Protein AF-A0A9R1VBN6-F1 (afdb_monomer_lite)

Sequence (128 aa):
MLKILNSCSTQVVDTVKNILQGGQSRKDLVPSVIDSIIETLVEKSNEELKQLHGIVAVYRMTKKPPPVRHSHYVSGALCPLKVFVEGERAMTYLTEDRRGKLIEGVAVKINGRYNDLATDIVNTARKI

Structure (mmCIF, N/CA/C/O backbone):
data_AF-A0A9R1VBN6-F1
#
_entry.id   AF-A0A9R1VBN6-F1
#
loop_
_atom_site.group_PDB
_atom_site.id
_atom_site.type_symbol
_atom_site.label_atom_id
_atom_site.label_alt_id
_atom_site.label_comp_id
_atom_site.label_asym_id
_atom_site.label_entity_id
_atom_site.label_seq_id
_atom_site.pdbx_PDB_ins_code
_atom_site.Cartn_x
_atom_site.Cartn_y
_atom_site.Cartn_z
_atom_site.occupancy
_atom_site.B_iso_or_equiv
_atom_site.auth_seq_id
_atom_site.auth_comp_id
_atom_site.auth_asym_id
_atom_site.auth_atom_id
_atom_site.pdbx_PDB_model_num
ATOM 1 N N . MET A 1 1 ? -33.565 -4.435 25.506 1.00 51.53 1 MET A N 1
ATOM 2 C CA . MET A 1 1 ? -32.582 -3.364 25.787 1.00 51.53 1 MET A CA 1
ATOM 3 C C . MET A 1 1 ? -33.190 -1.967 25.641 1.00 51.53 1 MET A C 1
ATOM 5 O O . MET A 1 1 ? -33.234 -1.257 26.630 1.00 51.53 1 MET A O 1
ATOM 9 N N . LEU A 1 2 ? -33.766 -1.602 24.484 1.00 58.47 2 LEU A N 1
ATOM 10 C CA . LEU A 1 2 ? -34.373 -0.271 24.254 1.00 58.47 2 LEU A CA 1
ATOM 11 C C . LEU A 1 2 ? -35.530 0.111 25.204 1.00 58.47 2 LEU A C 1
ATOM 13 O O . LEU A 1 2 ? -35.597 1.253 25.634 1.00 58.47 2 LEU A O 1
ATOM 17 N N . LYS A 1 3 ? -36.398 -0.832 25.607 1.00 63.19 3 LYS A N 1
ATOM 18 C CA . LYS A 1 3 ? -37.508 -0.547 26.546 1.00 63.19 3 LYS A CA 1
ATOM 19 C C . LYS A 1 3 ? -37.056 -0.142 27.960 1.00 63.19 3 LYS A C 1
ATOM 21 O O . LYS A 1 3 ? -37.799 0.550 28.639 1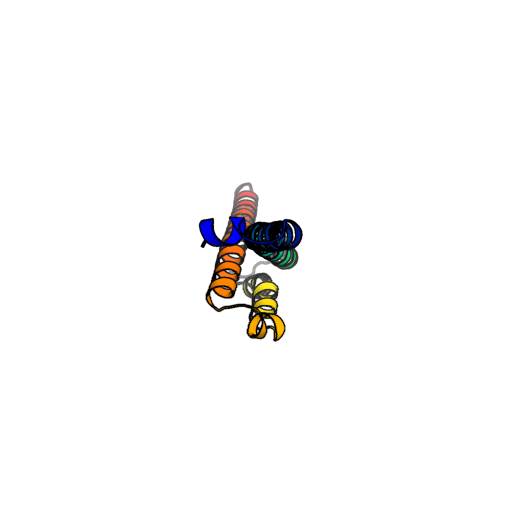.00 63.19 3 LYS A O 1
ATOM 26 N N . ILE A 1 4 ? -35.858 -0.553 28.387 1.00 67.31 4 ILE A N 1
ATOM 27 C CA . ILE A 1 4 ? -35.314 -0.272 29.731 1.00 67.31 4 ILE A CA 1
ATOM 28 C C . ILE A 1 4 ? -34.745 1.156 29.799 1.00 67.31 4 ILE A C 1
ATOM 30 O O . ILE A 1 4 ? -34.761 1.787 30.849 1.00 67.31 4 ILE A O 1
ATOM 34 N N . LEU A 1 5 ? -34.299 1.703 28.663 1.00 66.31 5 LEU A N 1
ATOM 35 C CA . LEU A 1 5 ? -33.781 3.071 28.584 1.00 66.31 5 LEU A CA 1
ATOM 36 C C . LEU A 1 5 ? -34.886 4.124 28.762 1.00 66.31 5 LEU A C 1
ATOM 38 O O . LEU A 1 5 ? -34.611 5.192 29.292 1.00 66.31 5 LEU A O 1
ATOM 42 N N . ASN A 1 6 ? -36.137 3.810 28.406 1.00 68.06 6 ASN A N 1
ATOM 43 C CA . ASN A 1 6 ? -37.271 4.733 28.560 1.00 68.06 6 ASN A CA 1
ATOM 44 C C . ASN A 1 6 ? -37.658 5.002 30.026 1.00 68.06 6 ASN A C 1
ATOM 46 O O . ASN A 1 6 ? -38.356 5.975 30.291 1.00 68.06 6 ASN A O 1
ATOM 50 N N . SER A 1 7 ? -37.226 4.157 30.969 1.00 78.38 7 SER A N 1
ATOM 51 C CA . SER A 1 7 ? -37.372 4.395 32.414 1.00 78.38 7 SER A CA 1
ATOM 52 C C . SER A 1 7 ? -36.188 5.151 33.036 1.00 78.38 7 SER A C 1
ATOM 54 O O . SER A 1 7 ? -36.208 5.430 34.232 1.00 78.38 7 SER A O 1
ATOM 56 N N . CYS A 1 8 ? -35.145 5.464 32.261 1.00 75.38 8 CYS A N 1
ATOM 57 C CA . CYS A 1 8 ? -33.971 6.195 32.733 1.00 75.38 8 CYS A CA 1
ATOM 58 C C . CYS A 1 8 ? -34.095 7.705 32.479 1.00 75.38 8 CYS A C 1
ATOM 60 O O . CYS A 1 8 ? -34.840 8.153 31.612 1.00 75.38 8 CYS A O 1
ATOM 62 N N . SER A 1 9 ? -33.315 8.493 33.228 1.00 83.44 9 SER A N 1
ATOM 63 C CA . SER A 1 9 ? -33.174 9.938 33.010 1.00 83.44 9 SER A CA 1
ATOM 64 C C . SER A 1 9 ? -32.724 10.246 31.577 1.00 83.44 9 SER A C 1
ATOM 66 O O . SER A 1 9 ? -31.905 9.522 31.006 1.00 83.44 9 SER A O 1
ATOM 68 N N . THR A 1 10 ? -33.210 11.357 31.024 1.00 81.56 10 THR A N 1
ATOM 69 C CA . THR A 1 10 ? -32.877 11.850 29.678 1.00 81.56 10 THR A CA 1
ATOM 70 C C . THR A 1 10 ? -31.367 11.948 29.447 1.00 81.56 10 THR A C 1
ATOM 72 O O . THR A 1 10 ? -30.888 11.505 28.408 1.00 81.56 10 THR A O 1
ATOM 75 N N . GLN A 1 11 ? -30.590 12.374 30.451 1.00 83.56 11 GLN A N 1
ATOM 76 C CA . GLN A 1 11 ? -29.120 12.399 30.371 1.00 83.56 11 GLN A CA 1
ATOM 77 C C . GLN A 1 11 ? -28.494 11.020 30.112 1.00 83.56 11 GLN A C 1
ATOM 79 O O . GLN A 1 11 ? -27.523 10.907 29.361 1.00 83.56 11 GLN A O 1
ATOM 84 N N . VAL A 1 12 ? -29.033 9.959 30.720 1.00 85.00 12 VAL A N 1
ATOM 85 C CA . VAL A 1 12 ? -28.520 8.590 30.544 1.00 85.00 12 VAL A CA 1
ATOM 86 C C . VAL A 1 12 ? -28.833 8.097 29.133 1.00 85.00 12 VAL A C 1
ATOM 88 O O . VAL A 1 12 ? -27.975 7.505 28.479 1.00 85.00 12 VAL A O 1
ATOM 91 N N . VAL A 1 13 ? -30.038 8.388 28.638 1.00 85.81 13 VAL A N 1
ATOM 92 C CA . VAL A 1 13 ? -30.465 8.020 27.282 1.00 85.81 13 VAL A CA 1
ATOM 93 C C . VAL A 1 13 ? -29.614 8.728 26.228 1.00 85.81 13 VAL A C 1
ATOM 95 O O . VAL A 1 13 ? -29.102 8.070 25.319 1.00 85.81 13 VAL A O 1
ATOM 98 N N . ASP A 1 14 ? -29.396 10.034 26.379 1.00 86.00 14 ASP A N 1
ATOM 99 C CA . ASP A 1 14 ? -28.584 10.829 25.453 1.00 86.00 14 ASP A CA 1
ATOM 100 C C . ASP A 1 14 ? -27.121 10.378 25.447 1.00 86.00 14 ASP A C 1
ATOM 102 O O . ASP A 1 14 ? -26.515 10.233 24.386 1.00 86.00 14 ASP A O 1
ATOM 106 N N . THR A 1 15 ? -26.563 10.054 26.616 1.00 87.25 15 THR A N 1
ATOM 107 C CA . THR A 1 15 ? -25.194 9.529 26.719 1.00 87.25 15 THR A CA 1
ATOM 108 C C . THR A 1 15 ? -25.046 8.198 25.981 1.00 87.25 15 THR A C 1
ATOM 110 O O . THR A 1 15 ? -24.118 8.029 25.189 1.00 87.25 15 THR A O 1
ATOM 113 N N . VAL A 1 16 ? -25.980 7.259 26.171 1.00 87.00 16 VAL A N 1
ATOM 114 C CA . VAL A 1 16 ? -25.960 5.962 25.469 1.00 87.00 16 VAL A CA 1
ATOM 115 C C . VAL A 1 16 ? -26.114 6.149 23.958 1.00 87.00 16 VAL A C 1
ATOM 117 O O . VAL A 1 16 ? -25.423 5.487 23.181 1.00 87.00 16 VAL A O 1
ATOM 120 N N . LYS A 1 17 ? -26.976 7.077 23.528 1.00 87.00 17 LYS A N 1
ATOM 121 C CA . LYS A 1 17 ? -27.183 7.393 22.111 1.00 87.00 17 LYS A CA 1
ATOM 122 C C . LYS A 1 17 ? -25.924 7.988 21.472 1.00 87.00 17 LYS A C 1
ATOM 124 O O . LYS A 1 17 ? -25.534 7.544 20.395 1.00 87.00 17 LYS A O 1
ATOM 129 N N . ASN A 1 18 ? -25.244 8.899 22.166 1.00 86.00 18 ASN A N 1
ATOM 130 C CA . ASN A 1 18 ? -23.975 9.481 21.724 1.00 86.00 18 ASN A CA 1
ATOM 131 C C . ASN A 1 18 ? -22.856 8.432 21.639 1.00 86.00 18 ASN A C 1
ATOM 133 O O . ASN A 1 18 ? -22.101 8.424 20.670 1.00 86.00 18 ASN A O 1
ATOM 137 N N . ILE A 1 19 ? -22.769 7.508 22.604 1.00 87.44 19 ILE A N 1
ATOM 138 C CA . ILE A 1 19 ? -21.796 6.402 22.574 1.00 87.44 19 ILE A CA 1
ATOM 139 C C . ILE A 1 19 ? -22.052 5.483 21.375 1.00 87.44 19 ILE A C 1
ATOM 141 O O . ILE A 1 19 ? -21.111 5.114 20.671 1.00 87.44 19 ILE A O 1
ATOM 145 N N . LEU A 1 20 ? -23.314 5.129 21.115 1.00 83.88 20 LEU A N 1
ATOM 146 C CA . LEU A 1 20 ? -23.693 4.311 19.960 1.00 83.88 20 LEU A CA 1
ATOM 147 C C . LEU A 1 20 ? -23.352 5.014 18.644 1.00 83.88 20 LEU A C 1
ATOM 149 O O . LEU A 1 20 ? -22.692 4.424 17.792 1.00 83.88 20 LEU A O 1
ATOM 153 N N . GLN A 1 21 ? -23.737 6.284 18.509 1.00 84.19 21 GLN A N 1
ATOM 154 C CA . GLN A 1 21 ? -23.475 7.079 17.312 1.00 84.19 21 GLN A CA 1
ATOM 155 C C . GLN A 1 21 ? -21.972 7.280 17.074 1.00 84.19 21 GLN A C 1
ATOM 157 O O . GLN A 1 21 ? -21.502 7.107 15.950 1.00 84.19 21 GLN A O 1
ATOM 162 N N . GLY A 1 22 ? -21.199 7.566 18.125 1.00 77.00 22 GLY A N 1
ATOM 163 C CA . GLY A 1 22 ? -19.740 7.639 18.055 1.00 77.00 22 GLY A CA 1
ATOM 164 C C . GLY A 1 22 ? -19.111 6.296 17.675 1.00 77.00 22 GLY A C 1
ATOM 165 O O . GLY A 1 22 ? -18.197 6.244 16.854 1.00 77.00 22 GLY A O 1
ATOM 166 N N . GLY A 1 23 ? -19.641 5.191 18.205 1.00 75.69 23 GLY A N 1
ATOM 167 C CA . GLY A 1 23 ? -19.235 3.838 17.829 1.00 75.69 23 GLY A CA 1
ATOM 168 C C . GLY A 1 23 ? -19.507 3.513 16.358 1.00 75.69 23 GLY A C 1
ATOM 169 O O . GLY A 1 23 ? -18.673 2.872 15.719 1.00 75.69 23 GLY A O 1
ATOM 170 N N . GLN A 1 24 ? -20.637 3.972 15.814 1.00 78.44 24 GLN A N 1
ATOM 171 C CA . GLN A 1 24 ? -20.987 3.833 14.398 1.00 78.44 24 GLN A CA 1
ATOM 172 C C . GLN A 1 24 ? -20.043 4.657 13.515 1.00 78.44 24 GLN A C 1
ATOM 174 O O . GLN A 1 24 ? -19.348 4.098 12.674 1.00 78.44 24 GLN A O 1
ATOM 179 N N . SER A 1 25 ? -19.923 5.957 13.801 1.00 76.69 25 SER A N 1
ATOM 180 C CA . SER A 1 25 ? -19.059 6.882 13.058 1.00 76.69 25 SER A CA 1
ATOM 181 C C . SER A 1 25 ? -17.604 6.401 13.003 1.00 76.69 25 SER A C 1
ATOM 183 O O . SER A 1 25 ? -16.931 6.522 11.980 1.00 76.69 25 SER A O 1
ATOM 185 N N . ARG A 1 26 ? -17.119 5.776 14.082 1.00 74.62 26 ARG A N 1
ATOM 186 C CA . ARG A 1 26 ? -15.766 5.215 14.135 1.00 74.62 26 ARG A CA 1
ATOM 187 C C . ARG A 1 26 ? -15.596 3.974 13.257 1.00 74.62 26 ARG A C 1
ATOM 189 O O . ARG A 1 26 ? -14.507 3.769 12.728 1.00 74.62 26 ARG A O 1
ATOM 196 N N . LYS A 1 27 ? -16.634 3.142 13.106 1.00 79.81 27 LYS A N 1
ATOM 197 C CA . LYS A 1 27 ? -16.601 1.983 12.196 1.00 79.81 27 LYS A CA 1
ATOM 198 C C . LYS A 1 27 ? -16.542 2.431 10.739 1.00 79.81 27 LYS A C 1
ATOM 200 O O . LYS A 1 27 ? -15.801 1.823 9.973 1.00 79.81 27 LYS A O 1
ATOM 205 N N . ASP A 1 28 ? -17.230 3.517 10.406 1.00 84.06 28 ASP A N 1
ATOM 206 C CA . ASP A 1 28 ? -17.256 4.073 9.049 1.00 84.06 28 ASP A CA 1
ATOM 207 C C . ASP A 1 28 ? -15.930 4.756 8.670 1.00 84.06 28 ASP A C 1
ATOM 209 O O . ASP A 1 28 ? -15.543 4.776 7.505 1.00 84.06 28 ASP A O 1
ATOM 213 N N . LEU A 1 29 ? -15.180 5.261 9.657 1.00 87.19 29 LEU A N 1
ATOM 214 C CA . LEU A 1 29 ? -13.875 5.891 9.433 1.00 87.19 29 LEU A CA 1
ATOM 215 C C . LEU A 1 29 ? -12.764 4.880 9.112 1.00 87.19 29 LEU A C 1
ATOM 217 O O . LEU A 1 29 ? -11.801 5.202 8.420 1.00 87.19 29 LEU A O 1
ATOM 221 N N . VAL A 1 30 ? -12.875 3.653 9.622 1.00 86.12 30 VAL A N 1
ATOM 222 C CA . VAL A 1 30 ? -11.821 2.640 9.494 1.00 86.12 30 VAL A CA 1
ATOM 223 C C . VAL A 1 30 ? -11.463 2.325 8.032 1.00 86.12 30 VAL A C 1
ATOM 225 O O . VAL A 1 30 ? -10.269 2.345 7.735 1.00 86.12 30 VAL A O 1
ATOM 228 N N . PRO A 1 31 ? -12.420 2.035 7.124 1.00 88.38 31 PRO A N 1
ATOM 229 C CA . PRO A 1 31 ? -12.109 1.808 5.713 1.00 88.38 31 PRO A CA 1
ATOM 230 C C . PRO A 1 31 ? -11.383 2.997 5.082 1.00 88.38 31 PRO A C 1
ATOM 232 O O . PRO A 1 31 ? -10.350 2.813 4.454 1.00 88.38 31 PRO A O 1
ATOM 235 N N . SER A 1 32 ? -11.846 4.219 5.358 1.00 89.56 32 SER A N 1
ATOM 236 C CA . SER A 1 32 ? -11.237 5.445 4.831 1.00 89.56 32 SER A CA 1
ATOM 237 C C . SER A 1 32 ? -9.778 5.621 5.276 1.00 89.56 32 SER A C 1
ATOM 239 O O . SER A 1 32 ? -8.918 6.003 4.484 1.00 89.56 32 SER A O 1
ATOM 241 N N . VAL A 1 33 ? -9.466 5.281 6.531 1.00 90.69 33 VAL A N 1
ATOM 242 C CA . VAL A 1 33 ? -8.084 5.298 7.040 1.00 90.69 33 VAL A CA 1
ATOM 243 C C . VAL A 1 33 ? -7.227 4.231 6.360 1.00 90.69 33 VAL A C 1
ATOM 245 O O . VAL A 1 33 ? -6.081 4.507 6.013 1.00 90.69 33 VAL A O 1
ATOM 248 N N . ILE A 1 34 ? -7.763 3.026 6.152 1.00 90.62 34 ILE A N 1
ATOM 249 C CA . ILE A 1 34 ? -7.058 1.949 5.441 1.00 90.62 34 ILE A CA 1
ATOM 250 C C . ILE A 1 34 ? -6.745 2.381 4.007 1.00 90.62 34 ILE A C 1
ATOM 252 O O . ILE A 1 34 ? -5.597 2.267 3.588 1.00 90.62 34 ILE A O 1
ATOM 256 N N . ASP A 1 35 ? -7.720 2.942 3.294 1.00 92.31 35 ASP A N 1
ATOM 257 C CA . ASP A 1 35 ? -7.538 3.426 1.924 1.00 92.31 35 ASP A CA 1
ATOM 258 C C . ASP A 1 35 ? -6.481 4.534 1.848 1.00 92.31 35 ASP A C 1
ATOM 260 O O . ASP A 1 35 ? -5.614 4.508 0.978 1.00 92.31 35 ASP A O 1
ATOM 264 N N . SER A 1 36 ? -6.483 5.466 2.804 1.00 94.81 36 SER A N 1
ATOM 265 C CA . SER A 1 36 ? -5.473 6.529 2.893 1.00 94.81 36 SER A CA 1
ATOM 266 C C . SER A 1 36 ? -4.055 5.980 3.120 1.00 94.81 36 SER A C 1
ATOM 268 O O . SER A 1 36 ? -3.092 6.430 2.488 1.00 94.81 36 SER A O 1
ATOM 270 N N . ILE A 1 37 ? -3.912 4.953 3.968 1.00 94.00 37 ILE A N 1
ATOM 271 C CA . ILE A 1 37 ? -2.635 4.251 4.165 1.00 94.00 37 ILE A CA 1
ATOM 272 C C . ILE A 1 37 ? -2.203 3.562 2.866 1.00 94.00 37 ILE A C 1
ATOM 274 O O . ILE A 1 37 ? -1.035 3.668 2.488 1.00 94.00 37 ILE A O 1
ATOM 278 N N . ILE A 1 38 ? -3.129 2.891 2.170 1.00 94.56 38 ILE A N 1
ATOM 279 C CA . ILE A 1 38 ? -2.854 2.241 0.883 1.00 94.56 38 ILE A CA 1
ATOM 280 C C . ILE A 1 38 ? -2.324 3.268 -0.119 1.00 94.56 38 ILE A C 1
ATOM 282 O O . ILE A 1 38 ? -1.257 3.050 -0.688 1.00 94.56 38 ILE A O 1
ATOM 286 N N . GLU A 1 39 ? -3.014 4.396 -0.306 1.00 94.69 39 GLU A N 1
ATOM 287 C CA . GLU A 1 39 ? -2.577 5.440 -1.242 1.00 94.69 39 GLU A CA 1
ATOM 288 C C 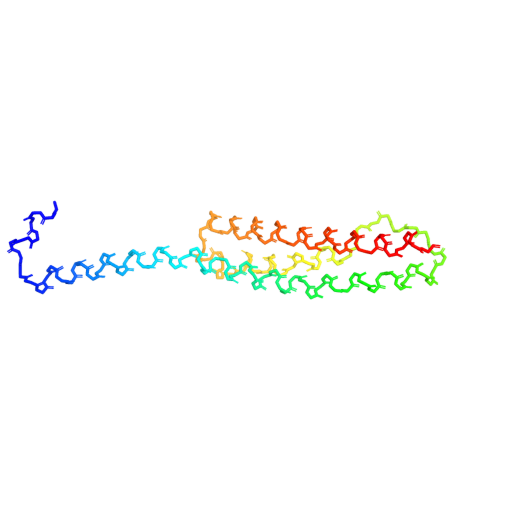. GLU A 1 39 ? -1.191 5.984 -0.893 1.00 94.69 39 GLU A C 1
ATOM 290 O O . GLU A 1 39 ? -0.332 6.086 -1.767 1.00 94.69 39 GLU A O 1
ATOM 295 N N . THR A 1 40 ? -0.929 6.238 0.390 1.00 94.75 40 THR A N 1
ATOM 296 C CA . THR A 1 40 ? 0.376 6.730 0.856 1.00 94.75 40 THR A CA 1
ATOM 297 C C . THR A 1 40 ? 1.501 5.731 0.561 1.00 94.75 40 THR A C 1
ATOM 299 O O . THR A 1 40 ? 2.589 6.109 0.119 1.00 94.75 40 THR A O 1
ATOM 302 N N . LEU A 1 41 ? 1.266 4.437 0.801 1.00 93.81 41 LEU A N 1
ATOM 303 C CA . LEU A 1 41 ? 2.252 3.388 0.521 1.00 93.81 41 LEU A CA 1
ATOM 304 C C . LEU A 1 41 ? 2.493 3.234 -0.981 1.00 93.81 41 LEU A C 1
ATOM 306 O O . LEU A 1 41 ? 3.635 3.067 -1.413 1.00 93.81 41 LEU A O 1
ATOM 310 N N . VAL A 1 42 ? 1.432 3.324 -1.777 1.00 92.50 42 VAL A N 1
ATOM 311 C CA . VAL A 1 42 ? 1.496 3.254 -3.235 1.00 92.50 42 VAL A CA 1
ATOM 312 C C . VAL A 1 42 ? 2.238 4.467 -3.812 1.00 92.50 42 VAL A C 1
ATOM 314 O O . VAL A 1 42 ? 3.039 4.307 -4.729 1.00 92.50 42 VAL A O 1
ATOM 317 N N . GLU A 1 43 ? 2.037 5.669 -3.269 1.00 91.75 43 GLU A N 1
ATOM 318 C CA . GLU A 1 43 ? 2.766 6.876 -3.676 1.00 91.75 43 GLU A CA 1
ATOM 319 C C . GLU A 1 43 ? 4.273 6.744 -3.428 1.00 91.75 43 GLU A C 1
ATOM 321 O O . GLU A 1 43 ? 5.063 6.952 -4.349 1.00 91.75 43 GLU A O 1
ATOM 326 N N . LYS A 1 44 ? 4.674 6.282 -2.237 1.00 90.12 44 LYS A N 1
ATOM 327 C CA . LYS A 1 44 ? 6.086 6.002 -1.921 1.00 90.12 44 LYS A CA 1
ATOM 328 C C . LYS A 1 44 ? 6.690 4.944 -2.843 1.00 90.12 44 LYS A C 1
ATOM 330 O O . LYS A 1 44 ? 7.811 5.085 -3.314 1.00 90.12 44 LYS A O 1
ATOM 335 N N . SER A 1 45 ? 5.928 3.894 -3.131 1.00 87.44 45 SER A N 1
ATOM 336 C CA . SER A 1 45 ? 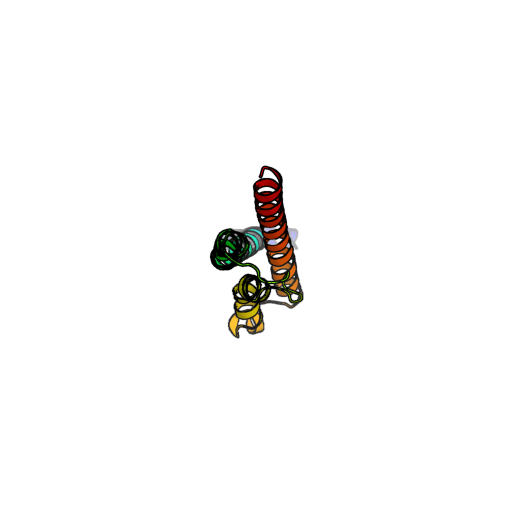6.352 2.813 -4.030 1.00 87.44 45 SER A CA 1
ATOM 337 C C . SER A 1 45 ? 6.525 3.299 -5.473 1.00 87.44 45 SER A C 1
ATOM 339 O O . SER A 1 45 ? 7.379 2.815 -6.212 1.00 87.44 45 SER A O 1
ATOM 341 N N . ASN A 1 46 ? 5.743 4.298 -5.877 1.00 83.88 46 ASN A N 1
ATOM 342 C CA . ASN A 1 46 ? 5.810 4.901 -7.200 1.00 83.88 46 ASN A CA 1
ATOM 343 C C . ASN A 1 46 ? 7.073 5.724 -7.444 1.00 83.88 46 ASN A C 1
ATOM 345 O O . ASN A 1 46 ? 7.520 5.819 -8.587 1.00 83.88 46 ASN A O 1
ATOM 349 N N . GLU A 1 47 ? 7.633 6.348 -6.411 1.00 82.25 47 GLU A N 1
ATOM 350 C CA . GLU A 1 47 ? 8.890 7.089 -6.537 1.00 82.25 47 GLU A CA 1
ATOM 351 C C . GLU A 1 47 ? 10.029 6.165 -6.983 1.00 82.25 47 GLU A C 1
ATOM 353 O O . GLU A 1 47 ? 10.793 6.525 -7.880 1.00 82.25 47 GLU A O 1
ATOM 358 N N . GLU A 1 48 ? 10.060 4.936 -6.464 1.00 77.31 48 GLU A N 1
ATOM 359 C CA . GLU A 1 48 ? 10.988 3.885 -6.896 1.00 77.31 48 GLU A CA 1
ATOM 360 C C . GLU A 1 48 ? 10.720 3.442 -8.344 1.00 77.31 48 GLU A C 1
ATOM 362 O O . GLU A 1 48 ? 11.646 3.277 -9.141 1.00 77.31 48 GLU A O 1
ATOM 367 N N . LEU A 1 49 ? 9.445 3.317 -8.737 1.00 76.62 49 LEU A N 1
ATOM 368 C CA . LEU A 1 49 ? 9.071 2.920 -10.099 1.00 76.62 49 LEU A CA 1
ATOM 369 C C . LEU A 1 49 ? 9.451 3.957 -11.164 1.00 76.62 49 LEU A C 1
ATOM 371 O O . LEU A 1 49 ? 9.763 3.567 -12.289 1.00 76.62 49 LEU A O 1
ATOM 375 N N . LYS A 1 50 ? 9.502 5.258 -10.841 1.00 75.12 50 LYS A N 1
ATOM 376 C CA . LYS A 1 50 ? 9.939 6.302 -11.795 1.00 75.12 50 LYS A CA 1
ATOM 377 C C . LYS A 1 50 ? 11.341 6.034 -12.350 1.00 75.12 50 LYS A C 1
ATOM 379 O O . LYS A 1 50 ? 11.624 6.395 -13.493 1.00 75.12 50 LYS A O 1
ATOM 384 N N . GLN A 1 51 ? 12.200 5.354 -11.589 1.00 71.69 51 GLN A N 1
ATOM 385 C CA . GLN A 1 51 ? 13.551 4.999 -12.028 1.00 71.69 51 GLN A CA 1
ATOM 386 C C . GLN A 1 51 ? 13.553 4.007 -13.208 1.00 71.69 51 GLN A C 1
ATOM 388 O O . GLN A 1 51 ? 14.516 3.975 -13.977 1.00 71.69 51 GLN A O 1
ATOM 393 N N . LEU A 1 52 ? 12.457 3.269 -13.441 1.00 71.69 52 LEU A N 1
ATOM 394 C CA . LEU A 1 52 ? 12.312 2.367 -14.591 1.00 71.69 52 LEU A CA 1
ATOM 395 C C . LEU A 1 52 ? 12.373 3.102 -15.937 1.00 71.69 52 LEU A C 1
ATOM 397 O O . LEU A 1 52 ? 12.869 2.531 -16.908 1.00 71.69 52 LEU A O 1
ATOM 401 N N . HIS A 1 53 ? 11.967 4.374 -16.012 1.00 69.19 53 HIS A N 1
ATOM 402 C CA . HIS A 1 53 ? 12.143 5.166 -17.236 1.00 69.19 53 HIS A CA 1
ATOM 403 C C . HIS A 1 53 ? 13.623 5.329 -17.619 1.00 69.19 53 HIS A C 1
ATOM 405 O O . HIS A 1 53 ? 13.950 5.387 -18.807 1.00 69.19 53 HIS A O 1
ATOM 411 N N . GLY A 1 54 ? 14.533 5.322 -16.638 1.00 68.25 54 GLY A N 1
ATOM 412 C CA . GLY A 1 54 ? 15.978 5.355 -16.870 1.00 68.25 54 GLY A CA 1
ATOM 413 C C . GLY A 1 54 ? 16.514 4.104 -17.577 1.00 68.25 54 GLY A C 1
ATOM 414 O O . GLY A 1 54 ? 17.504 4.189 -18.304 1.00 68.25 54 GLY A O 1
ATOM 415 N N . ILE A 1 55 ? 15.835 2.954 -17.455 1.00 67.50 55 ILE A N 1
ATOM 416 C CA . ILE A 1 55 ? 16.241 1.703 -18.122 1.00 67.50 55 ILE A CA 1
ATOM 417 C C . ILE A 1 55 ? 16.190 1.847 -19.643 1.00 67.50 55 ILE A C 1
ATOM 419 O O . ILE A 1 55 ? 17.065 1.328 -20.337 1.00 67.50 55 ILE A O 1
ATOM 423 N N . VAL A 1 56 ? 15.204 2.575 -20.174 1.00 65.19 56 VAL A N 1
ATOM 424 C CA . VAL A 1 56 ? 15.054 2.771 -21.623 1.00 65.19 56 VAL A CA 1
ATOM 425 C C . VAL A 1 56 ? 16.276 3.482 -22.205 1.00 65.19 56 VAL A C 1
ATOM 427 O O . VAL A 1 56 ? 16.754 3.105 -23.274 1.00 65.19 56 VAL A O 1
ATOM 430 N N . ALA A 1 57 ? 16.830 4.466 -21.491 1.00 64.81 57 ALA A N 1
ATOM 431 C CA . ALA A 1 57 ? 18.048 5.157 -21.912 1.00 64.81 57 ALA A CA 1
ATOM 432 C C . ALA A 1 57 ? 19.261 4.208 -21.955 1.00 64.81 57 ALA A C 1
ATOM 434 O O . ALA A 1 57 ? 20.030 4.233 -22.914 1.00 64.81 57 ALA A O 1
ATOM 435 N N . VAL A 1 58 ? 19.392 3.312 -20.970 1.00 64.88 58 VAL A N 1
ATOM 436 C CA . VAL A 1 58 ? 20.479 2.316 -20.915 1.00 64.88 58 VAL A CA 1
ATOM 437 C C . VAL A 1 58 ? 20.358 1.280 -22.035 1.00 64.88 58 VAL A C 1
ATOM 439 O O . VAL A 1 58 ? 21.358 0.920 -22.661 1.00 64.88 58 VAL A O 1
ATOM 442 N N . TYR A 1 59 ? 19.142 0.825 -22.334 1.00 62.28 59 TYR A N 1
ATOM 443 C CA . TYR A 1 59 ? 18.899 -0.111 -23.433 1.00 62.28 59 TYR A CA 1
ATOM 444 C C . TYR A 1 59 ? 19.197 0.498 -24.806 1.00 62.28 59 TYR A C 1
ATOM 446 O O . TYR A 1 59 ? 19.728 -0.186 -25.674 1.00 62.28 59 TYR A O 1
ATOM 454 N N . ARG A 1 60 ? 18.928 1.796 -24.990 1.00 63.75 60 ARG A N 1
ATOM 455 C CA . ARG A 1 60 ? 19.265 2.528 -26.224 1.00 63.75 60 ARG A CA 1
ATOM 456 C C . ARG A 1 60 ? 20.771 2.667 -26.453 1.00 63.75 60 ARG A C 1
ATOM 458 O O . ARG A 1 60 ? 21.197 2.811 -27.592 1.00 63.75 60 ARG A O 1
ATOM 465 N N . MET A 1 61 ? 21.570 2.653 -25.387 1.00 62.56 61 MET A N 1
ATOM 466 C CA . MET A 1 61 ? 22.995 2.997 -25.441 1.00 62.56 61 MET A CA 1
ATOM 467 C C . MET A 1 61 ? 23.947 1.797 -25.347 1.00 62.56 61 MET A C 1
ATOM 469 O O . MET A 1 61 ? 25.157 1.982 -25.474 1.00 62.56 61 MET A O 1
ATOM 473 N N . THR A 1 62 ? 23.461 0.572 -25.118 1.00 63.75 62 THR A N 1
ATOM 474 C CA . THR A 1 62 ? 24.346 -0.569 -24.827 1.00 63.75 62 THR A CA 1
ATOM 475 C C . THR A 1 62 ? 24.170 -1.739 -25.795 1.00 63.75 62 THR A C 1
ATOM 477 O O . THR A 1 62 ? 23.066 -2.187 -26.065 1.00 63.75 62 THR A O 1
ATOM 480 N N . LYS A 1 63 ? 25.291 -2.314 -26.258 1.00 63.84 63 LYS A N 1
ATOM 481 C CA . LYS A 1 63 ? 25.340 -3.611 -26.969 1.00 63.84 63 LYS A CA 1
ATOM 482 C C . LYS A 1 63 ? 25.187 -4.814 -26.018 1.00 63.84 63 LYS A C 1
ATOM 484 O O . LYS A 1 63 ? 25.650 -5.911 -26.325 1.00 63.84 63 LYS A O 1
ATOM 489 N N . LYS A 1 64 ? 24.649 -4.600 -24.813 1.00 65.62 64 LYS A N 1
ATOM 490 C CA . LYS A 1 64 ? 24.567 -5.642 -23.786 1.00 65.62 64 LYS A CA 1
ATOM 491 C C . LYS A 1 64 ? 23.425 -6.608 -24.120 1.00 65.62 64 LYS A C 1
ATOM 493 O O . LYS A 1 64 ? 22.394 -6.166 -24.623 1.00 65.62 64 LYS A O 1
ATOM 498 N N . PRO A 1 65 ? 23.591 -7.911 -23.840 1.00 67.94 65 PRO A N 1
ATOM 499 C CA . PRO A 1 65 ? 22.505 -8.864 -23.996 1.00 67.94 65 PRO A CA 1
ATOM 500 C C . PRO A 1 65 ? 21.338 -8.506 -23.057 1.00 67.94 65 PRO A C 1
ATOM 502 O O . PRO A 1 65 ? 21.562 -7.869 -22.020 1.00 67.94 65 PRO A O 1
ATOM 505 N N . PRO A 1 66 ? 20.105 -8.928 -23.387 1.00 65.69 66 PRO A N 1
ATOM 506 C CA . PRO A 1 66 ? 18.945 -8.724 -22.528 1.00 65.69 66 PRO A CA 1
ATOM 507 C C . PRO A 1 66 ? 19.201 -9.256 -21.103 1.00 65.69 66 PRO A C 1
ATOM 509 O O . PRO A 1 66 ? 19.822 -10.311 -20.944 1.00 65.69 66 PRO A O 1
ATOM 512 N N . PRO A 1 67 ? 18.742 -8.559 -20.048 1.00 66.75 67 PRO A N 1
ATOM 513 C CA . PRO A 1 67 ? 18.891 -9.010 -18.685 1.00 66.75 67 PRO A CA 1
ATOM 514 C C . PRO A 1 67 ? 18.070 -10.282 -18.471 1.00 66.75 67 PRO A C 1
ATOM 516 O O . PRO A 1 67 ? 16.901 -10.370 -18.835 1.00 66.75 67 PRO A O 1
ATOM 519 N N . VAL A 1 68 ? 18.703 -11.256 -17.824 1.00 75.56 68 VAL A N 1
ATOM 520 C CA . VAL A 1 68 ? 18.111 -12.551 -17.451 1.00 75.56 68 VAL A CA 1
ATOM 521 C C . VAL A 1 68 ? 17.577 -12.566 -16.014 1.00 75.56 68 VAL A C 1
ATOM 523 O O . VAL A 1 68 ? 17.119 -13.593 -15.524 1.00 75.56 68 VAL A O 1
ATOM 526 N N . ARG A 1 69 ? 17.670 -11.435 -15.303 1.00 69.31 69 ARG A N 1
ATOM 527 C CA . ARG A 1 69 ? 17.199 -11.267 -13.923 1.00 69.31 69 ARG A CA 1
ATOM 528 C C . ARG A 1 69 ? 16.249 -10.082 -13.833 1.00 69.31 69 ARG A C 1
ATOM 530 O O . ARG A 1 69 ? 16.390 -9.106 -14.568 1.00 69.31 69 ARG A O 1
ATOM 537 N N . HIS A 1 70 ? 15.309 -10.176 -12.900 1.00 66.88 70 HIS A N 1
ATOM 538 C CA . HIS A 1 70 ? 14.414 -9.083 -12.544 1.00 66.88 70 HIS A CA 1
ATOM 539 C C . HIS A 1 70 ? 15.224 -7.896 -12.014 1.00 66.88 70 HIS A C 1
ATOM 541 O O . HIS A 1 70 ? 16.240 -8.068 -11.336 1.00 66.88 70 HIS A O 1
ATOM 547 N N . SER A 1 71 ? 14.785 -6.685 -12.361 1.00 70.25 71 SER A N 1
ATOM 548 C CA . SER A 1 71 ? 15.467 -5.476 -11.912 1.00 70.25 71 SER A CA 1
ATOM 549 C C . SER A 1 71 ? 15.298 -5.286 -10.405 1.00 70.25 71 SER A C 1
ATOM 551 O O . SER A 1 71 ? 14.235 -5.565 -9.851 1.00 70.25 71 SER A O 1
ATOM 553 N N . HIS A 1 72 ? 16.322 -4.739 -9.753 1.00 73.69 72 HIS A N 1
ATOM 554 C CA . HIS A 1 72 ? 16.294 -4.366 -8.337 1.00 73.69 72 HIS A CA 1
ATOM 555 C C . 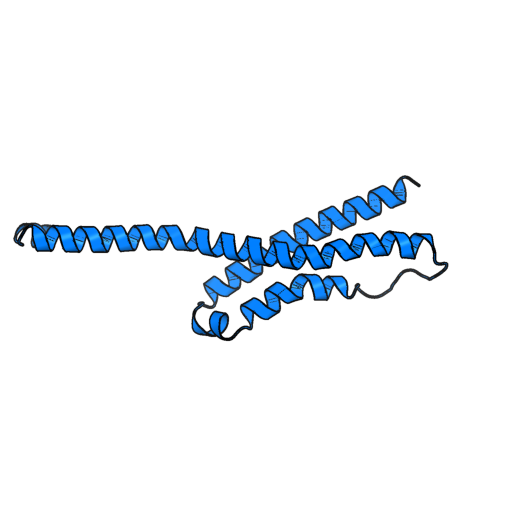HIS A 1 72 ? 15.175 -3.358 -8.011 1.00 73.69 72 HIS A C 1
ATOM 557 O O . HIS A 1 72 ? 14.695 -3.325 -6.879 1.00 73.69 72 HIS A O 1
ATOM 563 N N . TYR A 1 73 ? 14.684 -2.610 -9.005 1.00 72.62 73 TYR A N 1
ATOM 564 C CA . TYR A 1 73 ? 13.515 -1.735 -8.860 1.00 72.62 73 TYR A CA 1
ATOM 565 C C . TYR A 1 73 ? 12.230 -2.488 -8.493 1.00 72.62 73 TYR A C 1
ATOM 567 O O . TYR A 1 73 ? 11.359 -1.914 -7.853 1.00 72.62 73 TYR A O 1
ATOM 575 N N . VAL A 1 74 ? 12.111 -3.776 -8.840 1.00 71.81 74 VAL A N 1
ATOM 576 C CA . VAL A 1 74 ? 10.946 -4.598 -8.464 1.00 71.81 74 VAL A CA 1
ATOM 577 C C . VAL A 1 74 ? 10.924 -4.829 -6.953 1.00 71.81 74 VAL A C 1
ATOM 579 O O . VAL A 1 74 ? 9.901 -4.627 -6.305 1.00 71.81 74 VAL A O 1
ATOM 582 N N . SER A 1 75 ? 12.069 -5.189 -6.367 1.00 75.25 75 SER A N 1
ATOM 583 C CA . SER A 1 75 ? 12.207 -5.281 -4.909 1.00 75.25 75 SER A CA 1
ATOM 584 C C . SER A 1 75 ? 12.119 -3.914 -4.225 1.00 75.25 75 SER A C 1
ATOM 586 O O . SER A 1 75 ? 11.580 -3.826 -3.125 1.00 75.25 75 SER A O 1
ATOM 588 N N . GLY A 1 76 ? 12.605 -2.851 -4.879 1.00 81.50 76 GLY A N 1
ATOM 589 C CA . GLY A 1 76 ? 12.523 -1.476 -4.380 1.00 81.50 76 GLY A CA 1
ATOM 590 C C . GLY A 1 76 ? 11.082 -0.988 -4.249 1.00 81.50 76 GLY A C 1
ATOM 591 O O . GLY A 1 76 ? 10.694 -0.508 -3.189 1.00 81.50 76 GLY A O 1
ATOM 592 N N . ALA A 1 77 ? 10.252 -1.220 -5.269 1.00 83.56 77 ALA A N 1
ATOM 593 C CA . ALA A 1 77 ? 8.849 -0.812 -5.272 1.00 83.56 77 ALA A CA 1
ATOM 594 C C . ALA A 1 77 ? 8.024 -1.452 -4.143 1.00 83.56 77 ALA A C 1
ATOM 596 O O . ALA A 1 77 ? 7.083 -0.844 -3.656 1.00 83.56 77 ALA A O 1
ATOM 597 N N . LEU A 1 78 ? 8.372 -2.660 -3.688 1.00 86.31 78 LEU A N 1
ATOM 598 C CA . LEU A 1 78 ? 7.673 -3.325 -2.579 1.00 86.31 78 LEU A CA 1
ATOM 599 C C . LEU A 1 78 ? 8.270 -3.004 -1.201 1.00 86.31 78 LEU A C 1
ATOM 601 O O . LEU A 1 78 ? 7.680 -3.357 -0.177 1.00 86.31 78 LEU A O 1
ATOM 605 N N . CYS A 1 79 ? 9.420 -2.329 -1.151 1.00 88.81 79 CYS A N 1
ATOM 606 C CA . CYS A 1 79 ? 10.109 -2.000 0.094 1.00 88.81 79 CYS A CA 1
ATOM 607 C C . CYS A 1 79 ? 9.244 -1.159 1.055 1.00 88.81 79 CYS A C 1
ATOM 609 O O . CYS A 1 79 ? 9.151 -1.540 2.225 1.00 88.81 79 CYS A O 1
ATOM 611 N N . PRO A 1 80 ? 8.533 -0.095 0.616 1.00 91.50 80 PRO A N 1
ATOM 612 C CA . PRO A 1 80 ? 7.691 0.698 1.515 1.00 91.50 80 PRO A CA 1
ATOM 613 C C . PRO A 1 80 ? 6.588 -0.128 2.180 1.00 91.50 80 PRO A C 1
ATOM 615 O O . PRO A 1 80 ? 6.345 0.017 3.378 1.00 91.50 80 PRO A O 1
ATOM 618 N N . LEU A 1 81 ? 5.956 -1.030 1.418 1.00 92.50 81 LEU A N 1
ATOM 619 C CA . LEU A 1 81 ? 4.947 -1.943 1.948 1.00 92.50 81 LEU A CA 1
ATOM 620 C C . LEU A 1 81 ? 5.559 -2.874 2.995 1.00 92.50 81 LEU A C 1
ATOM 622 O O . LEU A 1 81 ? 5.023 -2.977 4.095 1.00 92.50 81 LEU A O 1
ATOM 626 N N . LYS A 1 82 ? 6.691 -3.509 2.669 1.00 91.94 82 LYS A N 1
ATOM 627 C CA . LYS A 1 82 ? 7.387 -4.433 3.569 1.00 91.94 82 LYS A CA 1
ATOM 628 C C . LYS A 1 82 ? 7.752 -3.762 4.895 1.00 91.94 82 LYS A C 1
ATOM 630 O O . LYS A 1 82 ? 7.378 -4.256 5.954 1.00 91.94 82 LYS A O 1
ATOM 635 N N . VAL A 1 83 ? 8.413 -2.605 4.833 1.00 94.12 83 VAL A N 1
ATOM 636 C CA . VAL A 1 83 ? 8.830 -1.839 6.018 1.00 94.12 83 VAL A CA 1
ATOM 637 C C . VAL A 1 83 ? 7.629 -1.447 6.876 1.00 94.12 83 VAL A C 1
ATOM 639 O O . VAL A 1 83 ? 7.702 -1.502 8.102 1.00 94.12 83 VAL A O 1
ATOM 642 N N . PHE A 1 84 ? 6.512 -1.072 6.251 1.00 93.88 84 PHE A N 1
ATOM 643 C CA . PHE A 1 84 ? 5.303 -0.728 6.986 1.00 93.88 84 PHE A CA 1
ATOM 644 C C . PHE A 1 84 ? 4.704 -1.938 7.713 1.00 93.88 84 PHE A C 1
ATOM 646 O O . PHE A 1 84 ? 4.434 -1.848 8.908 1.00 93.88 84 PHE A O 1
ATOM 653 N N . VAL A 1 85 ? 4.496 -3.062 7.018 1.00 93.62 85 VAL A N 1
ATOM 654 C CA . VAL A 1 85 ? 3.778 -4.220 7.585 1.00 93.62 85 VAL A CA 1
ATOM 655 C C . VAL A 1 85 ? 4.607 -5.012 8.592 1.00 93.62 85 VAL A C 1
ATOM 657 O O . VAL A 1 85 ? 4.029 -5.610 9.495 1.00 93.62 85 VAL A O 1
ATOM 660 N N . GLU A 1 86 ? 5.935 -4.992 8.461 1.00 94.00 86 GLU A N 1
ATOM 661 C CA . GLU A 1 86 ? 6.876 -5.605 9.409 1.00 94.00 86 GLU A CA 1
ATOM 662 C C . GLU A 1 86 ? 7.236 -4.663 10.572 1.00 94.00 86 GLU A C 1
ATOM 664 O O . GLU A 1 86 ? 7.883 -5.075 11.534 1.00 94.00 86 GLU A O 1
ATOM 669 N N . GLY A 1 87 ? 6.813 -3.397 10.513 1.00 95.06 87 GLY A N 1
ATOM 670 C CA . GLY A 1 87 ? 7.075 -2.416 11.557 1.00 95.06 87 GLY A CA 1
ATOM 671 C C . GLY A 1 87 ? 6.369 -2.752 12.873 1.00 95.06 87 GLY A C 1
ATOM 672 O O . GLY A 1 87 ? 5.217 -3.188 12.891 1.00 95.06 87 GLY A O 1
ATOM 673 N N . GLU A 1 88 ? 7.032 -2.459 13.995 1.00 95.88 88 GLU A N 1
ATOM 674 C CA . GLU A 1 88 ? 6.550 -2.748 15.358 1.00 95.88 88 GLU A CA 1
ATOM 675 C C . GLU A 1 88 ? 5.100 -2.295 15.585 1.00 95.88 88 GLU A C 1
ATOM 677 O O . GLU A 1 88 ? 4.271 -3.046 16.098 1.00 95.88 88 GLU A O 1
ATOM 682 N N . ARG A 1 89 ? 4.754 -1.079 15.142 1.00 93.38 89 ARG A N 1
ATOM 683 C CA . ARG A 1 89 ? 3.401 -0.528 15.301 1.00 93.38 89 ARG A CA 1
ATOM 684 C C . ARG A 1 89 ? 2.355 -1.302 14.503 1.00 93.38 89 ARG A C 1
ATOM 686 O O . ARG A 1 89 ? 1.262 -1.531 15.011 1.00 93.38 89 ARG A O 1
ATOM 693 N N . ALA A 1 90 ? 2.669 -1.704 13.273 1.00 92.62 90 ALA A N 1
ATOM 694 C CA . ALA A 1 90 ? 1.752 -2.499 12.464 1.00 92.62 90 ALA A CA 1
ATOM 695 C C . ALA A 1 90 ? 1.545 -3.884 13.088 1.00 92.62 90 ALA A C 1
ATOM 697 O O . ALA A 1 90 ? 0.413 -4.346 13.187 1.00 92.62 90 ALA A O 1
ATOM 698 N N . MET A 1 91 ? 2.617 -4.498 13.591 1.00 93.31 91 MET A N 1
ATOM 699 C CA . MET A 1 91 ? 2.561 -5.785 14.287 1.00 93.31 91 MET A CA 1
ATOM 700 C C . MET A 1 91 ? 1.801 -5.717 15.618 1.00 93.31 91 MET A C 1
ATOM 702 O O . MET A 1 91 ? 1.129 -6.676 15.985 1.00 93.31 91 MET A O 1
ATOM 706 N N . THR A 1 92 ? 1.870 -4.583 16.317 1.00 95.38 92 THR A N 1
ATOM 707 C CA . THR A 1 92 ? 1.228 -4.391 17.627 1.00 95.38 92 THR A CA 1
ATOM 708 C C . THR A 1 92 ? -0.250 -4.017 17.508 1.00 95.38 92 THR A C 1
ATOM 710 O O . THR A 1 92 ? -1.074 -4.499 18.281 1.00 95.38 92 THR A O 1
ATOM 713 N N . TYR A 1 93 ? -0.601 -3.134 16.567 1.00 91.75 93 TYR A N 1
ATOM 714 C CA . TYR A 1 93 ? -1.922 -2.495 16.539 1.00 91.75 93 TYR A CA 1
ATOM 715 C C . TYR A 1 93 ? -2.845 -2.994 15.424 1.00 91.75 93 TYR A C 1
ATOM 717 O O . TYR A 1 93 ? -4.046 -2.712 15.470 1.00 91.75 93 TYR A O 1
ATOM 725 N N . LEU A 1 94 ? -2.331 -3.710 14.419 1.00 92.06 94 LEU A N 1
ATOM 726 C CA . LEU A 1 94 ? -3.155 -4.256 13.341 1.00 92.06 94 LEU A CA 1
ATOM 727 C C . LEU A 1 94 ? -3.398 -5.746 13.548 1.00 92.06 94 LEU A C 1
ATOM 729 O O . LEU A 1 94 ? -2.486 -6.521 13.824 1.00 92.06 94 LEU A O 1
ATOM 733 N N . THR A 1 95 ? -4.646 -6.158 13.341 1.00 93.56 95 THR A N 1
ATOM 734 C CA . THR A 1 95 ? -4.975 -7.578 13.219 1.00 93.56 95 THR A CA 1
ATOM 735 C C . THR A 1 95 ? -4.403 -8.143 11.920 1.00 93.56 95 THR A C 1
ATOM 737 O O . THR A 1 95 ? -4.173 -7.406 10.956 1.00 93.56 95 THR A O 1
ATOM 740 N N . GLU A 1 96 ? -4.232 -9.464 11.860 1.00 92.88 96 GLU A N 1
ATOM 741 C CA . GLU A 1 96 ? -3.759 -10.129 10.641 1.00 92.88 96 GLU A CA 1
ATOM 742 C C . GLU A 1 96 ? -4.658 -9.847 9.431 1.00 92.88 96 GLU A C 1
ATOM 744 O O . GLU A 1 96 ? -4.145 -9.545 8.360 1.00 92.88 96 GLU A O 1
ATOM 749 N N . ASP A 1 97 ? -5.986 -9.835 9.612 1.00 92.56 97 ASP A N 1
ATOM 750 C CA . ASP A 1 97 ? -6.953 -9.475 8.559 1.00 92.56 97 ASP A CA 1
ATOM 751 C C . ASP A 1 97 ? -6.715 -8.058 8.010 1.00 92.56 97 ASP A C 1
ATOM 753 O O . ASP A 1 97 ? -6.667 -7.847 6.799 1.00 92.56 97 ASP A O 1
ATOM 757 N N . ARG A 1 98 ? -6.511 -7.073 8.896 1.00 91.25 98 ARG A N 1
ATOM 758 C CA . ARG A 1 98 ? -6.254 -5.678 8.498 1.00 91.25 98 ARG A CA 1
ATOM 759 C C . ARG A 1 98 ? -4.933 -5.554 7.748 1.00 91.25 98 ARG A C 1
ATOM 761 O O . ARG A 1 98 ? -4.862 -4.837 6.755 1.00 91.25 98 ARG A O 1
ATOM 768 N N . ARG A 1 99 ? -3.900 -6.258 8.214 1.00 93.31 99 ARG A N 1
ATOM 769 C CA . ARG A 1 99 ? -2.588 -6.289 7.563 1.00 93.31 9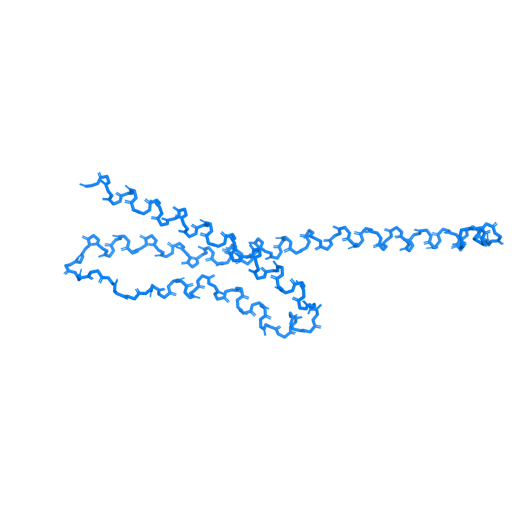9 ARG A CA 1
ATOM 770 C C . ARG A 1 99 ? -2.666 -6.974 6.196 1.00 93.31 99 ARG A C 1
ATOM 772 O O . ARG A 1 99 ? -2.113 -6.446 5.240 1.00 93.31 99 ARG A O 1
ATOM 779 N N . GLY A 1 100 ? -3.412 -8.072 6.082 1.00 93.06 100 GLY A N 1
ATOM 780 C CA . GLY A 1 100 ? -3.679 -8.759 4.816 1.00 93.06 100 GLY A CA 1
ATOM 781 C C . GLY A 1 100 ? -4.357 -7.852 3.790 1.00 93.06 100 GLY A C 1
ATOM 782 O O . GLY A 1 100 ? -3.867 -7.735 2.671 1.00 93.06 100 GLY A O 1
ATOM 783 N N . LYS A 1 101 ? -5.400 -7.117 4.196 1.00 91.88 101 LYS A N 1
ATOM 784 C CA . LYS A 1 101 ? -6.089 -6.137 3.334 1.00 91.88 101 LYS A CA 1
ATOM 785 C C . LYS A 1 101 ? -5.169 -5.025 2.838 1.00 91.88 101 LYS A C 1
ATOM 787 O O . LYS A 1 101 ? -5.261 -4.625 1.681 1.00 91.88 101 LYS A O 1
ATOM 792 N N . LEU A 1 102 ? -4.274 -4.533 3.697 1.00 93.00 102 LEU A N 1
ATOM 793 C CA . LEU A 1 102 ? -3.274 -3.540 3.298 1.00 93.00 102 LEU A CA 1
ATOM 794 C C . LEU A 1 102 ? -2.291 -4.117 2.277 1.00 93.00 102 LEU A C 1
ATOM 796 O O . LEU A 1 102 ? -2.019 -3.470 1.270 1.00 93.00 102 LEU A O 1
ATOM 800 N N . ILE A 1 103 ? -1.789 -5.333 2.512 1.00 94.00 103 ILE A N 1
ATOM 801 C CA . ILE A 1 103 ? -0.874 -6.013 1.588 1.00 94.00 103 ILE A CA 1
ATOM 802 C C . ILE A 1 103 ? -1.541 -6.204 0.227 1.00 94.00 103 ILE A C 1
ATOM 804 O O . ILE A 1 103 ? -0.966 -5.818 -0.786 1.00 94.00 103 ILE A O 1
ATOM 808 N N . GLU A 1 104 ? -2.755 -6.750 0.204 1.00 94.25 104 GLU A N 1
ATOM 809 C CA . GLU A 1 104 ? -3.514 -6.986 -1.022 1.00 94.25 104 GLU A CA 1
ATOM 810 C C . GLU A 1 104 ? -3.792 -5.677 -1.771 1.00 94.25 104 GLU A C 1
ATOM 812 O O . GLU A 1 104 ? -3.436 -5.546 -2.942 1.00 94.25 104 GLU A O 1
ATOM 817 N N . GLY A 1 105 ? -4.361 -4.676 -1.091 1.00 93.25 105 GLY A N 1
ATOM 818 C CA . GLY A 1 105 ? -4.732 -3.405 -1.710 1.00 93.25 105 GLY A CA 1
ATOM 819 C C . GLY A 1 105 ? -3.535 -2.647 -2.287 1.00 93.25 105 GLY A C 1
ATOM 820 O O . GLY A 1 105 ? -3.608 -2.128 -3.404 1.00 93.25 105 GLY A O 1
ATOM 821 N N . VAL A 1 106 ? -2.410 -2.621 -1.566 1.00 93.62 106 VAL A N 1
ATOM 822 C CA . VAL A 1 106 ? -1.172 -1.999 -2.055 1.00 93.62 106 VAL A CA 1
ATOM 823 C C . VAL A 1 106 ? -0.580 -2.802 -3.212 1.00 93.62 106 VAL A C 1
ATOM 825 O O . VAL A 1 106 ? -0.240 -2.215 -4.239 1.00 93.62 106 VAL A O 1
ATOM 828 N N . ALA A 1 107 ? -0.495 -4.132 -3.096 1.00 91.56 107 ALA A N 1
ATOM 829 C CA . ALA A 1 107 ? 0.075 -4.985 -4.138 1.00 91.56 107 ALA A CA 1
ATOM 830 C C . ALA A 1 107 ? -0.704 -4.886 -5.457 1.00 91.56 107 ALA A C 1
ATOM 832 O O . ALA A 1 107 ? -0.090 -4.733 -6.513 1.00 91.56 107 ALA A O 1
ATOM 833 N N . VAL A 1 108 ? -2.041 -4.899 -5.408 1.00 93.50 108 VAL A N 1
ATOM 834 C CA . VAL A 1 108 ? -2.898 -4.749 -6.596 1.00 93.50 108 VAL A CA 1
ATOM 835 C C . VAL A 1 108 ? -2.637 -3.413 -7.294 1.00 93.50 108 VAL A C 1
ATOM 837 O O . VAL A 1 108 ? -2.434 -3.384 -8.509 1.00 93.50 108 VAL A O 1
ATOM 840 N N . LYS A 1 109 ? -2.583 -2.307 -6.541 1.00 93.31 109 LYS A N 1
ATOM 841 C CA . LYS A 1 109 ? -2.354 -0.971 -7.112 1.00 93.31 109 LYS A CA 1
ATOM 842 C C . LYS A 1 109 ? -0.943 -0.805 -7.676 1.00 93.31 109 LYS A C 1
ATOM 844 O O . LYS A 1 109 ? -0.800 -0.275 -8.776 1.00 93.31 109 LYS A O 1
ATOM 849 N N . ILE A 1 110 ? 0.087 -1.275 -6.967 1.00 90.25 110 ILE A N 1
ATOM 850 C CA . ILE A 1 110 ? 1.475 -1.248 -7.461 1.00 90.25 110 ILE A CA 1
ATOM 851 C C . ILE A 1 110 ? 1.596 -2.073 -8.742 1.00 90.25 110 ILE A C 1
ATOM 853 O O . ILE A 1 110 ? 2.192 -1.607 -9.709 1.00 90.25 110 ILE A O 1
ATOM 857 N N . ASN A 1 111 ? 1.008 -3.271 -8.775 1.00 88.81 111 ASN A N 1
ATOM 858 C CA . ASN A 1 111 ? 1.066 -4.144 -9.943 1.00 88.81 111 ASN A CA 1
ATOM 859 C C . ASN A 1 111 ? 0.373 -3.517 -11.163 1.00 88.81 111 ASN A C 1
ATOM 861 O O . ASN A 1 111 ? 0.910 -3.574 -12.266 1.00 88.81 111 ASN A O 1
ATOM 865 N N . GLY A 1 112 ? -0.777 -2.860 -10.963 1.00 89.44 112 GLY A N 1
ATOM 866 C CA . GLY A 1 112 ? -1.440 -2.079 -12.011 1.00 89.44 112 GLY A CA 1
ATOM 867 C C . GLY A 1 112 ? -0.521 -0.996 -12.583 1.00 89.44 112 GLY A C 1
ATOM 868 O O . GLY A 1 112 ? -0.234 -0.999 -13.776 1.00 89.44 112 GLY A O 1
ATOM 869 N N . ARG A 1 113 ? 0.048 -0.149 -11.715 1.00 86.75 113 ARG A N 1
ATOM 870 C CA . ARG A 1 113 ? 0.955 0.936 -12.131 1.00 86.75 113 ARG A CA 1
ATOM 871 C C . ARG A 1 113 ? 2.227 0.425 -12.811 1.00 86.75 113 ARG A C 1
ATOM 873 O O . ARG A 1 113 ? 2.704 1.038 -13.762 1.00 86.75 113 ARG A O 1
ATOM 880 N N . TYR A 1 114 ? 2.777 -0.695 -12.343 1.00 84.81 114 TYR A N 1
ATOM 881 C CA . TYR A 1 114 ? 3.919 -1.344 -12.984 1.00 84.81 114 TYR A CA 1
ATOM 882 C C . TYR A 1 114 ? 3.574 -1.817 -14.399 1.00 84.81 114 TYR A C 1
ATOM 884 O O . TYR A 1 114 ? 4.346 -1.576 -15.325 1.00 84.81 114 TYR A O 1
ATOM 892 N N . ASN A 1 115 ? 2.417 -2.461 -14.577 1.00 85.88 115 ASN A N 1
ATOM 893 C CA . ASN A 1 115 ? 1.967 -2.939 -15.883 1.00 85.88 115 ASN A CA 1
ATOM 894 C C . ASN A 1 115 ? 1.712 -1.792 -16.864 1.00 85.88 115 ASN A C 1
ATOM 896 O O . ASN A 1 115 ? 2.126 -1.895 -18.021 1.00 85.88 115 ASN A O 1
ATOM 900 N N . ASP A 1 116 ? 1.094 -0.701 -16.408 1.00 88.12 116 ASP A N 1
ATOM 901 C CA . ASP A 1 116 ? 0.877 0.500 -17.223 1.00 88.12 116 ASP A CA 1
ATOM 902 C C . ASP A 1 116 ? 2.221 1.063 -17.708 1.00 88.12 116 ASP A C 1
ATOM 904 O O . ASP A 1 116 ? 2.453 1.229 -18.907 1.00 88.12 116 ASP A O 1
ATOM 908 N N . LEU A 1 117 ? 3.166 1.239 -16.782 1.00 83.19 117 LEU A N 1
ATOM 909 C CA . LEU A 1 117 ? 4.500 1.751 -17.079 1.00 83.19 117 LEU A CA 1
ATOM 910 C C . LEU A 1 117 ? 5.296 0.832 -18.019 1.00 83.19 117 LEU A C 1
ATOM 912 O O . LEU A 1 117 ? 5.945 1.299 -18.957 1.00 83.19 117 LEU A O 1
ATOM 916 N N . ALA A 1 118 ? 5.252 -0.481 -17.790 1.00 80.88 118 ALA A N 1
ATOM 917 C CA . ALA A 1 118 ? 5.900 -1.460 -18.655 1.00 80.88 118 ALA A CA 1
ATOM 918 C C . ALA A 1 118 ? 5.308 -1.430 -20.073 1.00 80.88 118 ALA A C 1
ATOM 920 O O . ALA A 1 118 ? 6.051 -1.459 -21.057 1.00 80.88 118 ALA A O 1
ATOM 921 N N . THR A 1 119 ? 3.983 -1.316 -20.180 1.00 84.88 119 THR A N 1
ATOM 922 C CA . THR A 1 119 ? 3.266 -1.211 -21.455 1.00 84.88 119 THR A CA 1
ATOM 923 C C . THR A 1 119 ? 3.680 0.045 -22.218 1.00 84.88 119 THR A C 1
ATOM 925 O O . THR A 1 119 ? 4.018 -0.039 -23.402 1.00 84.88 119 THR A O 1
ATOM 928 N N . ASP A 1 120 ? 3.742 1.194 -21.545 1.00 84.31 120 ASP A N 1
ATOM 929 C CA . ASP A 1 120 ? 4.179 2.461 -22.136 1.00 84.31 120 ASP A CA 1
ATOM 930 C C . ASP A 1 120 ? 5.627 2.409 -22.631 1.00 84.31 120 ASP A C 1
ATOM 932 O O . ASP A 1 120 ? 5.936 2.859 -23.743 1.00 84.31 120 ASP A O 1
ATOM 936 N N . ILE A 1 121 ? 6.519 1.804 -21.842 1.00 78.31 121 ILE A N 1
ATOM 937 C CA . ILE A 1 121 ? 7.923 1.601 -22.213 1.00 78.31 121 ILE A CA 1
ATOM 938 C C . ILE A 1 121 ? 8.032 0.734 -23.476 1.00 78.31 121 ILE A C 1
ATOM 940 O O . ILE A 1 121 ? 8.713 1.121 -24.430 1.00 78.31 121 ILE A O 1
ATOM 944 N N . VAL A 1 122 ? 7.344 -0.411 -23.517 1.00 78.94 122 VAL A N 1
ATOM 945 C CA . VAL A 1 122 ? 7.373 -1.334 -24.664 1.00 78.94 122 VAL A CA 1
ATOM 946 C C . VAL A 1 122 ? 6.783 -0.683 -25.914 1.00 78.94 122 VAL A C 1
ATOM 948 O O . VAL A 1 122 ? 7.359 -0.785 -26.998 1.00 78.94 122 VAL A O 1
ATOM 951 N N . ASN A 1 123 ? 5.660 0.021 -25.780 1.00 82.38 123 ASN A N 1
ATOM 952 C CA . ASN A 1 123 ? 5.029 0.716 -26.898 1.00 82.38 123 ASN A CA 1
ATOM 953 C C . ASN A 1 123 ? 5.916 1.836 -27.451 1.00 82.38 123 ASN A C 1
ATOM 955 O O . ASN A 1 123 ? 5.992 2.010 -28.666 1.00 82.38 123 ASN A O 1
ATOM 959 N N . THR A 1 124 ? 6.619 2.567 -26.583 1.00 78.62 124 THR A N 1
ATOM 960 C CA . THR A 1 124 ? 7.597 3.583 -26.998 1.00 78.62 124 THR A CA 1
ATOM 961 C C . THR A 1 124 ? 8.771 2.957 -27.748 1.00 78.62 124 THR A C 1
ATOM 963 O O . THR A 1 124 ? 9.234 3.528 -28.730 1.00 78.62 124 THR A O 1
ATOM 966 N N . ALA A 1 125 ? 9.241 1.782 -27.320 1.00 70.44 125 ALA A N 1
ATOM 967 C CA . ALA A 1 125 ? 10.326 1.072 -27.991 1.00 70.44 125 ALA A CA 1
ATOM 968 C C . ALA A 1 125 ? 9.925 0.509 -29.368 1.00 70.44 125 ALA A C 1
ATOM 970 O O . ALA A 1 125 ? 10.748 0.530 -30.270 1.00 70.44 125 ALA A O 1
ATOM 971 N N . ARG A 1 126 ? 8.679 0.039 -29.548 1.00 72.94 126 ARG A N 1
ATOM 972 C CA . ARG A 1 126 ? 8.180 -0.539 -30.819 1.00 72.94 126 ARG A CA 1
ATOM 973 C C . ARG A 1 126 ? 7.897 0.502 -31.912 1.00 72.94 126 ARG A C 1
ATOM 975 O O . ARG A 1 126 ? 7.808 0.152 -33.081 1.00 72.94 126 ARG A O 1
ATOM 982 N N . LYS A 1 127 ? 7.687 1.768 -31.542 1.00 70.25 127 LYS A N 1
ATOM 983 C CA . LYS A 1 127 ? 7.472 2.875 -32.498 1.00 70.25 127 LYS A CA 1
ATOM 984 C C . LYS A 1 127 ? 8.765 3.335 -33.196 1.00 70.25 127 LYS A C 1
ATOM 986 O O . LYS A 1 127 ? 8.717 4.293 -33.962 1.00 70.25 127 LYS A O 1
ATOM 991 N N . ILE A 1 128 ? 9.887 2.692 -32.887 1.00 49.47 128 ILE A N 1
ATOM 992 C CA . ILE A 1 128 ? 11.226 2.917 -33.438 1.00 49.47 128 ILE A CA 1
ATOM 993 C C . ILE A 1 128 ? 11.557 1.713 -34.317 1.00 49.47 128 ILE A C 1
ATOM 995 O O . ILE A 1 128 ? 12.129 1.938 -35.403 1.00 49.47 128 ILE A O 1
#

pLDDT: mean 82.01, std 10.99, range [49.47, 95.88]

Secondary structure (DSSP, 8-state):
-HHHHTTS-HHHHHHHHHHHHHHHHHHHHHHHHHHHHHHHHHHHHHHHHTTHHHHHHHHHH--PPPPSS--HHHHHHHHHHHHHHTSHHHHHHS-HHHHHHHHHHHHHHHHHHHHHHHHHHHHHHHT-

Foldseek 3Di:
DVVVCVPDDPVVNVVVVVVVVVVVVVVVCVVVVLVVLLVVLLVQLVVLVVCVVVVLVVVVPDPDDDDPDDDVSVVSSCVSLVCVCPDPCNVVPPDPVSNVCSCVSNVVSNVVVNVVVVVVSVVVVVVD

InterPro domains:
  IPR009316 COG complex component, COG2 [PTHR12961] (1-127)
  IPR024603 COG complex component, COG2, C-terminal [PF1202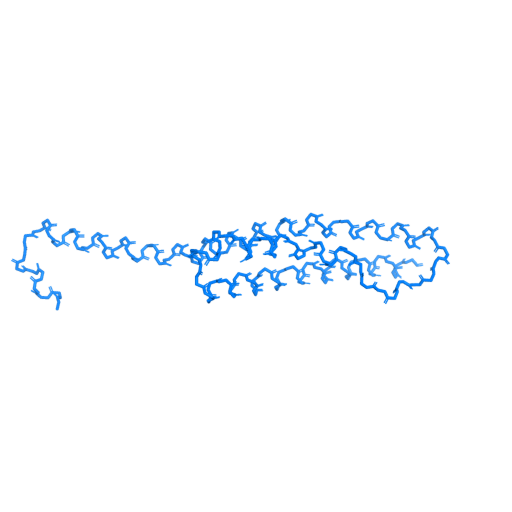2] (5-127)

Radius of gyration: 24.19 Å; chains: 1; bounding box: 63×25×66 Å

Organism: Lactuca sativa (NCBI:txid4236)